Protein 3SOE (pdb70)

Secondary structure (DSSP, 8-state):
-HHHHHHHHH-EEEEEEEE-BTTBSSEEEEEETTEEEEEEES-GGGSTT--TT-EEEEETTEE-TTS-HHHHHHHHHHSPTT-EEEEEEEESS----EEE-

Solvent-accessible surface area: 6170 Å² total; per-residue (Å²): 88,77,136,62,70,111,110,155,143,75,18,69,108,31,80,4,88,0,65,16,1,94,165,12,0,6,0,2,0,10,56,19,143,78,27,16,69,0,84,85,61,82,56,60,110,65,0,110,46,10,90,132,34,1,16,6,37,46,4,96,121,115,90,12,106,146,62,80,7,116,74,0,20,114,56,0,115,145,46,93,104,46,20,91,0,31,0,37,0,56,53,48,11,115,169,86,100,83,29,124,14

B-factor: mean 23.48, std 9.6, range [10.56, 60.72]

Radius of gyration: 13.1 Å; Cα contacts (8 Å, |Δi|>4): 234; chains: 1; bounding box: 26×26×41 Å

InterPro domains:
  IPR001202 WW domain [PF00397] (295-324)
  IPR001202 WW domain [PF00397] (341-370)
  IPR001202 WW domain [PS01159] (299-324)
  IPR001202 WW domain [PS01159] (345-370)
  IPR001202 WW domain [PS50020] (293-326)
  IPR001202 WW domain [PS50020] (339-372)
  IPR001202 WW domain [SM00456] (294-326)
  IPR001202 WW domain [SM00456] (340-372)
  IPR001202 WW domain [cd00201] (296-326)
  IPR001202 WW domain [cd00201] (342-372)
  IPR001478 PDZ domain [PF00595] (413-477)
  IPR001478 PDZ domain [PF00595] (729-806)
  IPR001478 PDZ domain [PF00595] (852-934)
  IPR001478 PDZ domain [PF00595] (1023-1099)
  IPR001478 PDZ domain [PS50106] (27-106)
  IPR001478 PDZ domain [PS50106] (410-478)
  IPR001478 PDZ domain [PS50106] (578-641)
  IPR001478 PDZ domain [PS50106] (726-808)
  IPR001478 PDZ domain [PS50106] (851-938)
  IPR001478 PDZ domain [PS50106] (1021-1103)

Nearest PDB structures (foldseek):
  3soe-assembly1_A  TM=1.010E+00  e=1.025E-18  Homo sapiens
  3bpu-assembly1_A  TM=9.095E-01  e=7.123E-08  Homo sapiens
  1ujv-assembly1_A  TM=8.866E-01  e=2.915E-08  Homo sapiens
  5n7f-assembly2_B  TM=8.231E-01  e=2.966E-05  Homo sapiens
  4q2q-assembly1_A-2  TM=8.523E-01  e=5.724E-04  Homo sapiens

GO terms:
  GO:0005515 protein binding (F, IPI)
  GO:0030054 cell junction (C, IDA)

Organism: Homo sapiens (NCBI:txid9606)

Sequence (101 aa):
GAMATLYKKAGLLVTIPLIIKGPKGFGFAIADSPTGQKVKKMMILDSQWCQGLQKKGDIIKEIYHQNVQNLTHLQVVEVLKQFPVGADDVPLLILRGGPPPPGQITKV

CATH classification: 2.30.42.10

Foldseek 3Di:
DVVVVVCQAAKDKDKWWFFAAPQFRQFKWFQDPQATFTQGRGDCVRTPPDDGGWHWQDKQNHGCRPPGPVVVVVVRVPDDHGDTIITITIHHHDDHDMGDD

Structure (mmCIF, N/CA/C/O backbone):
data_3SOE
#
_entry.id   3SOE
#
_cell.length_a   34.630
_cell.length_b   59.280
_cell.length_c   65.350
_cell.angle_alpha   90.000
_cell.angle_beta   90.000
_cell.angle_gamma   90.000
#
_symmetry.space_group_name_H-M   'P 21 21 21'
#
loop_
_entity.id
_entity.type
_entity.pdbx_description
1 polymer 'Membrane-associated guanylate kinase, WW and PDZ domain-containing protein 3'
2 non-polymer 1,2-ETHANEDIOL
3 water water
#
loop_
_atom_site.group_PDB
_atom_site.id
_atom_site.type_symbol
_atom_site.label_atom_id
_atom_site.label_alt_id
_atom_site.label_comp_id
_atom_site.label_asym_id
_atom_site.label_entity_id
_atom_site.label_seq_id
_atom_site.pdbx_PDB_ins_code
_atom_site.Cartn_x
_atom_site.Cartn_y
_atom_site.Cartn_z
_atom_site.occupancy
_atom_site.B_iso_or_equiv
_atom_site.auth_seq_id
_atom_site.auth_comp_id
_atom_site.auth_asym_id
_atom_site.auth_atom_id
_atom_site.pdbx_PDB_model_num
ATOM 1 N N . GLY A 1 1 ? 11.576 13.159 2.971 1.00 33.42 589 GLY A N 1
ATOM 2 C CA . GLY A 1 1 ? 11.569 12.668 1.560 1.00 32.76 589 GLY A CA 1
ATOM 3 C C . GLY A 1 1 ? 11.253 11.185 1.489 1.00 31.00 589 GLY A C 1
ATOM 4 O O . GLY A 1 1 ? 10.540 10.658 2.339 1.00 29.78 589 GLY A O 1
ATOM 5 N N . ALA A 1 2 ? 11.790 10.519 0.471 1.00 28.90 590 ALA A N 1
ATOM 6 C CA . ALA A 1 2 ? 11.494 9.119 0.195 1.00 28.58 590 ALA A CA 1
ATOM 7 C C . ALA A 1 2 ? 11.743 8.211 1.398 1.00 24.83 590 ALA A C 1
ATOM 8 O O . ALA A 1 2 ? 10.907 7.359 1.709 1.00 24.67 590 ALA A O 1
ATOM 10 N N . MET A 1 3 ? 12.877 8.398 2.062 1.00 25.12 591 MET A N 1
ATOM 11 C CA . MET A 1 3 ? 13.238 7.544 3.200 1.00 25.82 591 MET A CA 1
ATOM 12 C C . MET A 1 3 ? 12.231 7.724 4.330 1.00 26.15 591 MET A C 1
ATOM 13 O O . MET A 1 3 ? 11.735 6.743 4.901 1.00 24.30 591 MET A O 1
ATOM 18 N N . ALA A 1 4 ? 11.945 8.971 4.685 1.00 25.76 592 ALA A N 1
ATOM 19 C CA . ALA A 1 4 ? 11.030 9.236 5.794 1.00 25.72 592 ALA A CA 1
ATOM 20 C C . ALA A 1 4 ? 9.645 8.643 5.500 1.00 23.13 592 ALA A C 1
ATOM 21 O O . ALA A 1 4 ? 9.021 8.011 6.370 1.00 21.55 592 ALA A O 1
ATOM 23 N N . THR A 1 5 ? 9.197 8.818 4.263 1.00 24.06 593 THR A N 1
ATOM 24 C CA . THR A 1 5 ? 7.905 8.306 3.833 1.00 23.24 593 THR A CA 1
ATOM 25 C C . THR A 1 5 ? 7.868 6.788 3.890 1.00 21.14 593 THR A C 1
ATOM 26 O O . THR A 1 5 ? 6.922 6.208 4.398 1.00 21.25 593 THR A O 1
ATOM 30 N N . LEU A 1 6 ? 8.918 6.139 3.390 1.00 19.29 594 LEU A N 1
ATOM 31 C CA . LEU A 1 6 ? 8.971 4.672 3.399 1.00 19.51 594 LEU A CA 1
ATOM 32 C C . LEU A 1 6 ? 9.044 4.089 4.797 1.00 20.25 594 LEU A C 1
ATOM 33 O O . LEU A 1 6 ? 8.444 3.069 5.068 1.00 19.49 594 LEU A O 1
ATOM 38 N N . TYR A 1 7 ? 9.751 4.767 5.705 1.00 20.34 595 TYR A N 1
ATOM 39 C CA . TYR A 1 7 ? 9.760 4.355 7.086 1.00 20.34 595 TYR A CA 1
ATOM 40 C C . TYR A 1 7 ? 8.383 4.472 7.750 1.00 17.36 595 TYR A C 1
ATOM 41 O O . TYR A 1 7 ? 8.044 3.690 8.646 1.00 20.17 595 TYR A O 1
ATOM 50 N N . LYS A 1 8 ? 7.578 5.432 7.315 1.00 19.07 596 LYS A N 1
ATOM 51 C CA . LYS A 1 8 ? 6.200 5.540 7.811 1.00 21.40 596 LYS A CA 1
ATOM 52 C C . LYS A 1 8 ? 5.370 4.367 7.263 1.00 19.82 596 LYS A C 1
ATOM 53 O O . LYS A 1 8 ? 4.542 3.776 7.994 1.00 21.14 596 LYS A O 1
ATOM 59 N N . LYS A 1 9 ? 5.626 3.995 6.017 1.00 19.57 597 LYS A N 1
ATOM 60 C CA . LYS A 1 9 ? 4.873 2.856 5.433 1.00 21.03 597 LYS A CA 1
ATOM 61 C C . LYS A 1 9 ? 5.264 1.529 6.116 1.00 20.20 597 LYS A C 1
ATOM 62 O O . LYS A 1 9 ? 4.405 0.665 6.347 1.00 21.77 597 LYS A O 1
ATOM 68 N N . ALA A 1 10 ? 6.564 1.378 6.402 1.00 18.29 598 ALA A N 1
ATOM 69 C CA . ALA A 1 10 ? 7.143 0.117 6.903 1.00 17.93 598 ALA A CA 1
ATOM 70 C C . ALA A 1 10 ? 6.908 -0.060 8.380 1.00 19.70 598 ALA A C 1
ATOM 71 O O . ALA A 1 10 ? 6.682 -1.183 8.872 1.00 21.82 598 ALA A O 1
ATOM 73 N N . GLY A 1 11 ? 6.895 1.064 9.110 1.00 20.08 599 GLY A N 1
ATOM 74 C CA . GLY A 1 11 ? 6.910 1.026 10.555 1.00 20.68 599 GLY A CA 1
ATOM 75 C C . GLY A 1 11 ? 8.317 1.101 11.109 1.00 22.11 599 GLY A C 1
ATOM 76 O O . GLY A 1 11 ? 9.289 0.631 10.494 1.00 21.49 599 GLY A O 1
ATOM 77 N N . LEU A 1 12 ? 8.440 1.697 12.295 1.00 19.37 600 LEU A N 1
ATOM 78 C CA . LEU A 1 12 ? 9.725 1.882 12.938 1.00 21.00 600 LEU A CA 1
ATOM 79 C C . LEU A 1 12 ? 9.574 1.600 14.417 1.00 20.27 600 LEU A C 1
ATOM 80 O O . LEU A 1 12 ? 8.623 2.100 15.049 1.00 18.58 600 LEU A O 1
ATOM 85 N N . LEU A 1 13 ? 10.482 0.783 14.958 1.00 19.26 601 LEU A N 1
ATOM 86 C CA . LEU A 1 13 ? 10.566 0.576 16.399 1.00 18.48 601 LEU A CA 1
ATOM 87 C C . LEU A 1 13 ? 11.546 1.613 16.928 1.00 19.30 601 LEU A C 1
ATOM 88 O O . LEU A 1 13 ? 12.645 1.783 16.389 1.00 22.16 601 LEU A O 1
ATOM 93 N N . VAL A 1 14 ? 11.130 2.313 17.964 1.00 17.15 602 VAL A N 1
ATOM 94 C CA . VAL A 1 14 ? 11.892 3.406 18.539 1.00 17.32 602 VAL A CA 1
ATOM 95 C C . VAL A 1 14 ? 11.957 3.239 20.045 1.00 17.39 602 VAL A C 1
ATOM 96 O O . VAL A 1 14 ? 10.932 2.939 20.670 1.00 16.61 602 VAL A O 1
ATOM 100 N N . THR A 1 15 ? 13.153 3.366 20.614 1.00 18.65 603 THR A N 1
ATOM 101 C CA . THR A 1 15 ? 13.300 3.341 22.067 1.00 18.43 603 THR A CA 1
ATOM 102 C C . THR A 1 15 ? 13.320 4.788 22.590 1.00 19.94 603 THR A C 1
ATOM 103 O O . THR A 1 15 ? 14.155 5.605 22.180 1.00 20.60 603 THR A O 1
ATOM 107 N N . ILE A 1 16 ? 12.368 5.106 23.469 1.00 16.56 604 ILE A N 1
ATOM 108 C CA . ILE A 1 16 ? 12.254 6.417 24.044 1.00 15.26 604 ILE A CA 1
ATOM 109 C C . ILE A 1 16 ? 12.802 6.326 25.466 1.00 13.91 604 ILE A C 1
ATOM 110 O O . ILE A 1 16 ? 12.333 5.495 26.277 1.00 14.82 604 ILE A O 1
ATOM 115 N N . PRO A 1 17 ? 13.778 7.178 25.806 1.00 15.02 605 PRO A N 1
ATOM 116 C CA . PRO A 1 17 ? 14.387 7.190 27.123 1.00 15.53 605 PRO A CA 1
ATOM 117 C C . PRO A 1 17 ? 13.543 8.028 28.089 1.00 15.96 605 PRO A C 1
ATOM 118 O O . PRO A 1 17 ? 13.822 9.181 28.331 1.00 17.24 605 PRO A O 1
ATOM 122 N N . LEU A 1 18 ? 12.529 7.414 28.684 1.00 13.20 606 LEU A N 1
ATOM 123 C CA . LEU A 1 18 ? 11.685 8.140 29.641 1.00 12.29 606 LEU A CA 1
ATOM 124 C C . LEU A 1 18 ? 12.409 8.488 30.891 1.00 13.80 606 LEU A C 1
ATOM 125 O O . LEU A 1 18 ? 13.275 7.733 31.347 1.00 14.65 606 LEU A O 1
ATOM 130 N N . ILE A 1 19 ? 12.063 9.624 31.466 1.00 13.58 607 ILE A N 1
ATOM 131 C CA A ILE A 1 19 ? 12.454 9.958 32.829 0.50 14.60 607 ILE A CA 1
ATOM 132 C CA B ILE A 1 19 ? 12.448 9.986 32.833 0.50 14.62 607 ILE A CA 1
ATOM 133 C C . ILE A 1 19 ? 11.178 10.380 33.551 1.00 14.95 607 ILE A C 1
ATOM 134 O O . ILE A 1 19 ? 10.426 11.253 33.077 1.00 15.27 607 ILE A O 1
ATOM 143 N N . LYS A 1 20 ? 10.911 9.770 34.692 1.00 15.45 608 LYS A N 1
ATOM 144 C CA . LYS A 1 20 ? 9.699 10.146 35.397 1.00 13.84 608 LYS A CA 1
ATOM 145 C C . LYS A 1 20 ? 9.772 11.521 36.040 1.00 17.06 608 LYS A C 1
ATOM 146 O O . LYS A 1 20 ? 10.553 11.753 36.958 1.00 16.99 608 LYS A O 1
ATOM 152 N N . GLY A 1 21 ? 8.949 12.427 35.538 1.00 14.38 609 GLY A N 1
ATOM 153 C CA . GLY A 1 21 ? 8.832 13.762 36.085 1.00 13.66 609 GLY A CA 1
ATOM 154 C C . GLY A 1 21 ? 7.975 13.761 37.336 1.00 15.70 609 GLY A C 1
ATOM 155 O O . GLY A 1 21 ? 7.428 12.713 37.726 1.00 16.01 609 GLY A O 1
ATOM 156 N N . PRO A 1 22 ? 7.831 14.946 37.943 1.00 14.65 610 PRO A N 1
ATOM 157 C CA . PRO A 1 22 ? 7.061 15.080 39.184 1.00 15.61 610 PRO A CA 1
ATOM 158 C C . PRO A 1 22 ? 5.590 14.727 39.047 1.00 15.67 610 PRO A C 1
ATOM 159 O O . PRO A 1 22 ? 4.963 14.393 40.063 1.00 19.25 610 PRO A O 1
ATOM 163 N N . LYS A 1 23 ? 5.035 14.838 37.839 1.00 15.26 611 LYS A N 1
ATOM 164 C CA . LYS A 1 23 ? 3.617 14.524 37.584 1.00 16.61 611 LYS A CA 1
ATOM 165 C C . LYS A 1 23 ? 3.494 13.353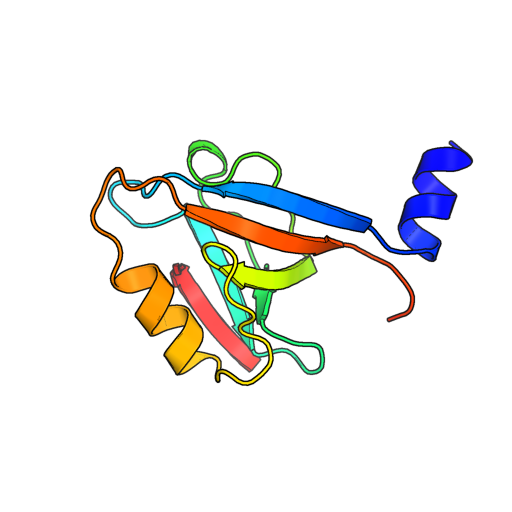 36.591 1.00 16.81 611 LYS A C 1
ATOM 166 O O . LYS A 1 23 ? 2.484 13.208 35.932 1.00 16.61 611 LYS A O 1
ATOM 172 N N . GLY A 1 24 ? 4.541 12.540 36.472 1.00 14.75 612 GLY A N 1
ATOM 173 C CA . GLY A 1 24 ? 4.567 11.407 35.554 1.00 13.44 612 GLY A CA 1
ATOM 174 C C . GLY A 1 24 ? 5.489 11.589 34.383 1.00 12.62 612 GLY A C 1
ATOM 175 O O . GLY A 1 24 ? 6.295 12.518 34.346 1.00 12.54 612 GLY A O 1
ATOM 176 N N . PHE A 1 25 ? 5.299 10.713 33.401 1.00 14.18 613 PHE A N 1
ATOM 177 C CA . PHE A 1 25 ? 6.170 10.675 32.228 1.00 11.12 613 PHE A CA 1
ATOM 178 C C . PHE A 1 25 ? 5.776 11.669 31.112 1.00 13.31 613 PHE A C 1
ATOM 179 O O . PHE A 1 25 ? 6.432 11.721 30.071 1.00 13.00 613 PHE A O 1
ATOM 187 N N . GLY A 1 26 ? 4.743 12.478 31.322 1.00 13.28 614 GLY A N 1
ATOM 188 C CA . GLY A 1 26 ? 4.440 13.535 30.357 1.00 12.67 614 GLY A CA 1
ATOM 189 C C . GLY A 1 26 ? 3.563 13.183 29.155 1.00 13.28 614 GLY A C 1
ATOM 190 O O . GLY A 1 26 ? 3.624 13.856 28.135 1.00 14.25 614 GLY A O 1
ATOM 191 N N . PHE A 1 27 ? 2.794 12.107 29.254 1.00 12.48 615 PHE A N 1
ATOM 192 C CA . PHE A 1 27 ? 1.917 11.714 28.166 1.00 11.40 615 PHE A CA 1
ATOM 193 C C . PHE A 1 27 ? 0.680 10.983 28.661 1.00 14.55 615 PHE A C 1
ATOM 194 O O . PHE A 1 27 ? 0.591 10.621 29.820 1.00 14.40 615 PHE A O 1
ATOM 202 N N . ALA A 1 28 ? -0.270 10.768 27.761 1.00 14.01 616 ALA A N 1
ATOM 203 C CA . ALA A 1 28 ? -1.478 9.973 28.094 1.00 12.26 616 ALA A CA 1
ATOM 204 C C . ALA A 1 28 ? -1.652 8.884 27.048 1.00 12.56 616 ALA A C 1
ATOM 205 O O . ALA A 1 28 ? -1.328 9.099 25.877 1.00 13.79 616 ALA A O 1
ATOM 207 N N . ILE A 1 29 ? -2.175 7.750 27.476 1.00 13.00 617 ILE A N 1
ATOM 208 C CA . ILE A 1 29 ? -2.380 6.605 26.611 1.00 15.06 617 ILE A CA 1
ATOM 209 C C . ILE A 1 29 ? -3.835 6.246 26.482 1.00 17.58 617 ILE A C 1
ATOM 210 O O . ILE A 1 29 ? -4.634 6.398 27.422 1.00 16.16 617 ILE A O 1
ATOM 215 N N . ALA A 1 30 ? -4.191 5.802 25.275 1.00 19.62 618 ALA A N 1
ATOM 216 C CA . ALA A 1 30 ? -5.535 5.367 24.960 1.00 21.95 618 ALA A CA 1
ATOM 217 C C . ALA A 1 30 ? -5.502 3.860 24.758 1.00 21.61 618 ALA A C 1
ATOM 218 O O . ALA A 1 30 ? -4.629 3.295 24.059 1.00 19.31 618 ALA A O 1
ATOM 220 N N . ASP A 1 31 ? -6.480 3.213 25.360 1.00 24.94 619 ASP A N 1
ATOM 221 C CA . ASP A 1 31 ? -6.727 1.815 25.156 1.00 23.70 619 ASP A CA 1
ATOM 222 C C . ASP A 1 31 ? -7.381 1.606 23.774 1.00 26.94 619 ASP A C 1
ATOM 223 O O . ASP A 1 31 ? -8.610 1.549 23.658 1.00 32.72 619 ASP A O 1
ATOM 228 N N . SER A 1 32 ? -6.558 1.417 22.757 1.00 23.57 620 SER A N 1
ATOM 229 C CA . SER A 1 32 ? -6.986 1.427 21.375 1.00 29.22 620 SER A CA 1
ATOM 230 C C . SER A 1 32 ? -7.040 0.006 20.802 1.00 30.06 620 SER A C 1
ATOM 231 O O . SER A 1 32 ? -6.406 -0.905 21.339 1.00 29.59 620 SER A O 1
ATOM 234 N N . PRO A 1 33 ? -7.772 -0.180 19.681 1.00 35.72 621 PRO A N 1
ATOM 235 C CA . PRO A 1 33 ? -7.842 -1.487 19.000 1.00 36.70 621 PRO A CA 1
ATOM 236 C C . PRO A 1 33 ? -6.474 -2.142 18.743 1.00 37.12 621 PRO A C 1
ATOM 237 O O . PRO A 1 33 ? -6.352 -3.384 18.717 1.00 37.95 621 PRO A O 1
ATOM 241 N N . THR A 1 34 ? -5.466 -1.298 18.546 1.00 33.87 622 THR A N 1
ATOM 242 C CA . THR A 1 34 ? -4.128 -1.724 18.160 1.00 34.03 622 THR A CA 1
ATOM 243 C C . THR A 1 34 ? -3.091 -1.588 19.292 1.00 31.10 622 THR A C 1
ATOM 244 O O . THR A 1 34 ? -1.899 -1.633 19.034 1.00 32.67 622 THR A O 1
ATOM 248 N N . GLY A 1 35 ? -3.544 -1.433 20.535 1.00 29.48 623 GLY A N 1
ATOM 249 C CA . GLY A 1 35 ? -2.634 -1.477 21.687 1.00 28.05 623 GLY 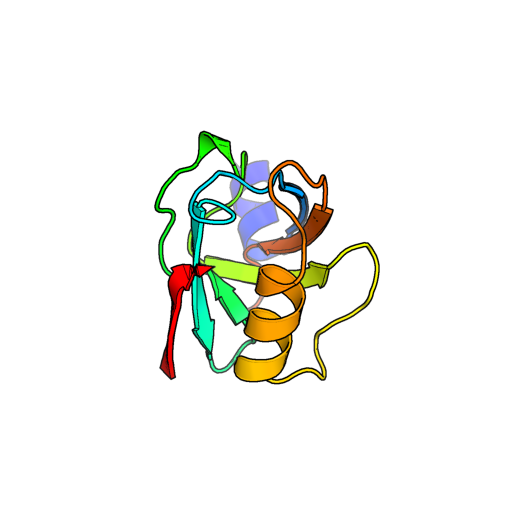A CA 1
ATOM 250 C C . GLY A 1 35 ? -2.655 -0.194 22.467 1.00 22.53 623 GLY A C 1
ATOM 251 O O . GLY A 1 35 ? -3.562 0.632 22.272 1.00 25.36 623 GLY A O 1
ATOM 252 N N . GLN A 1 36 ? -1.695 -0.013 23.371 1.00 22.62 624 GLN A N 1
ATOM 253 C CA . GLN A 1 36 ? -1.685 1.221 24.177 1.00 20.88 624 GLN A CA 1
ATOM 254 C C . GLN A 1 36 ? -1.010 2.274 23.351 1.00 19.27 624 GLN A C 1
ATOM 255 O O . GLN A 1 36 ? 0.204 2.225 23.091 1.00 19.40 624 GLN A O 1
ATOM 261 N N . LYS A 1 37 ? -1.843 3.202 22.904 1.00 16.75 625 LYS A N 1
ATOM 262 C CA . LYS A 1 37 ? -1.482 4.225 21.943 1.00 15.16 625 LYS A CA 1
ATOM 263 C C . LYS A 1 37 ? -1.311 5.553 22.658 1.00 16.36 625 LYS A C 1
ATOM 264 O O . LYS A 1 37 ? -2.160 5.965 23.454 1.00 18.56 625 LYS A O 1
ATOM 270 N N . VAL A 1 38 ? -0.256 6.277 22.310 1.00 15.58 626 VAL A N 1
ATOM 271 C CA . VAL A 1 38 ? -0.054 7.634 22.827 1.00 14.98 626 VAL A CA 1
ATOM 272 C C . VAL A 1 38 ? -1.103 8.560 22.231 1.00 15.30 626 VAL A C 1
ATOM 273 O O . VAL A 1 38 ? -1.182 8.757 21.014 1.00 17.47 626 VAL A O 1
ATOM 277 N N . LYS A 1 39 ? -1.974 9.062 23.092 1.00 14.65 627 LYS A N 1
ATOM 278 C CA A LYS A 1 39 ? -3.064 9.967 22.717 0.50 16.57 627 LYS A CA 1
ATOM 279 C CA B LYS A 1 39 ? -3.037 9.949 22.653 0.50 17.42 627 LYS A CA 1
ATOM 280 C C . LYS A 1 39 ? -2.663 11.444 22.739 1.00 16.79 627 LYS A C 1
ATOM 281 O O . LYS A 1 39 ? -3.134 12.251 21.933 1.00 18.22 627 LYS A O 1
ATOM 292 N N . MET A 1 40 ? -1.833 11.815 23.708 1.00 16.47 628 MET A N 1
ATOM 293 C CA A MET A 1 40 ? -1.4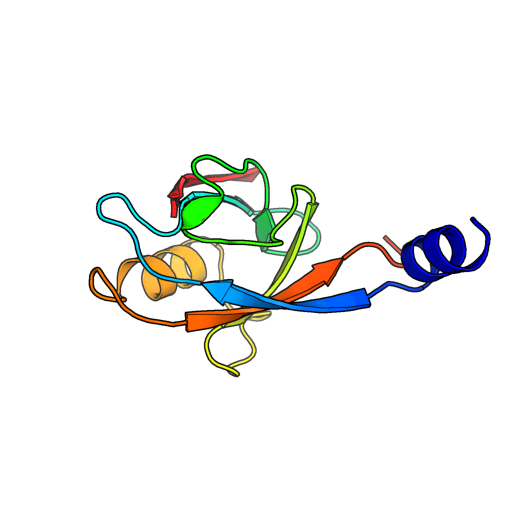99 13.215 23.972 0.50 17.26 628 MET A CA 1
ATOM 294 C CA B MET A 1 40 ? -1.468 13.203 23.949 0.50 19.00 628 MET A CA 1
ATOM 295 C C . MET A 1 40 ? -0.058 13.238 24.508 1.00 15.47 628 MET A C 1
ATOM 296 O O . MET A 1 40 ? 0.305 12.389 25.309 1.00 14.71 628 MET A O 1
ATOM 305 N N . ILE A 1 41 ? 0.742 14.203 24.058 1.00 15.18 629 ILE A N 1
ATOM 306 C CA . ILE A 1 41 ? 2.007 14.499 24.749 1.00 13.18 629 ILE A CA 1
ATOM 307 C C . ILE A 1 41 ? 1.680 15.724 25.602 1.00 17.16 629 ILE A C 1
ATOM 308 O O . ILE A 1 41 ? 1.248 16.792 25.092 1.00 17.22 629 ILE A O 1
ATOM 313 N N . LEU A 1 42 ? 1.863 15.578 26.908 1.00 16.00 630 LEU A N 1
ATOM 314 C CA . LEU A 1 42 ? 1.565 16.617 27.884 1.00 14.93 630 LEU A CA 1
ATOM 315 C C . LEU A 1 42 ? 2.815 17.402 28.322 1.00 16.72 630 LEU A C 1
ATOM 316 O O . LEU A 1 42 ? 2.727 18.597 28.604 1.00 16.35 630 LEU A O 1
ATOM 321 N N . ASP A 1 43 ? 3.968 16.738 28.367 1.00 15.18 631 ASP A N 1
ATOM 322 C CA . ASP A 1 43 ? 5.199 17.384 28.806 1.00 14.37 631 ASP A CA 1
ATOM 323 C C . ASP A 1 43 ? 6.343 16.596 28.207 1.00 11.12 631 ASP A C 1
ATOM 324 O O . ASP A 1 43 ? 6.813 15.636 28.804 1.00 13.15 631 ASP A O 1
ATOM 329 N N . SER A 1 44 ? 6.762 17.033 27.025 1.00 13.83 632 SER A N 1
ATOM 330 C CA . SER A 1 44 ? 7.691 16.289 26.212 1.00 14.06 632 SER A CA 1
ATOM 331 C C . SER A 1 44 ? 9.082 16.165 26.853 1.00 12.80 632 SER A C 1
ATOM 332 O O . SER A 1 44 ? 9.833 15.243 26.540 1.00 13.33 632 SER A O 1
ATOM 335 N N . GLN A 1 45 ? 9.414 17.035 27.781 1.00 12.97 633 GLN A N 1
ATOM 336 C CA . GLN A 1 45 ? 10.726 16.946 28.434 1.00 14.22 633 GLN A CA 1
ATOM 337 C C . GLN A 1 45 ? 10.972 15.589 29.128 1.00 13.67 633 GLN A C 1
ATOM 338 O O . GLN A 1 45 ? 12.135 15.190 29.270 1.00 14.88 633 GLN A O 1
ATOM 344 N N . TRP A 1 46 ? 9.917 14.895 29.576 1.00 11.06 634 TRP A N 1
ATOM 345 C CA . TRP A 1 46 ? 10.067 13.629 30.281 1.00 12.33 634 TRP A CA 1
ATOM 346 C C . TRP A 1 46 ? 9.996 12.395 29.352 1.00 12.06 634 TRP A C 1
ATOM 347 O O . TRP A 1 46 ? 10.188 11.267 29.791 1.00 13.64 634 TRP A O 1
ATOM 358 N N . CYS A 1 47 ? 9.650 12.651 28.090 1.00 11.36 635 CYS A N 1
ATOM 359 C CA . CYS A 1 47 ? 9.413 11.584 27.101 1.00 12.33 635 CYS A CA 1
ATOM 360 C C . CYS A 1 47 ? 9.910 12.009 25.725 1.00 13.91 635 CYS A C 1
ATOM 361 O O . CYS A 1 47 ? 9.187 11.972 24.717 1.00 14.26 635 CYS A O 1
ATOM 364 N N . GLN A 1 48 ? 11.155 12.426 25.696 1.00 15.43 636 GLN A N 1
ATOM 365 C CA . GLN A 1 48 ? 11.742 13.027 24.504 1.00 15.23 636 GLN A CA 1
ATOM 366 C C . GLN A 1 48 ? 11.712 12.069 23.327 1.00 14.55 636 GLN A C 1
ATOM 367 O O . GLN A 1 48 ? 12.199 10.937 23.413 1.00 16.43 636 GLN A O 1
ATOM 373 N N . GLY A 1 49 ? 11.120 12.529 22.231 1.00 15.95 637 GLY A N 1
ATOM 374 C CA . GLY A 1 49 ? 11.019 11.744 21.029 1.00 16.55 637 GLY A CA 1
ATOM 375 C C . GLY A 1 49 ? 9.692 11.031 20.855 1.00 15.79 637 GLY A C 1
ATOM 376 O O . GLY A 1 49 ? 9.369 10.559 19.751 1.00 17.63 637 GLY A O 1
ATOM 377 N N . LEU A 1 50 ? 8.903 10.934 21.927 1.00 13.90 638 LEU A N 1
ATOM 378 C CA . LEU A 1 50 ? 7.636 10.212 21.881 1.00 14.05 638 LEU A CA 1
ATOM 379 C C . LEU A 1 50 ? 6.613 11.070 21.131 1.00 16.45 638 LEU A C 1
ATOM 380 O O . LEU A 1 50 ? 6.602 12.301 21.268 1.00 16.20 638 LEU A O 1
ATOM 385 N N . GLN A 1 51 ? 5.801 10.421 20.302 1.00 16.59 639 GLN A N 1
ATOM 386 C CA . GLN A 1 51 ? 4.831 11.093 19.451 1.00 15.03 639 GLN A CA 1
ATOM 387 C C . GLN A 1 51 ? 3.438 10.483 19.576 1.00 14.73 639 GLN A C 1
ATOM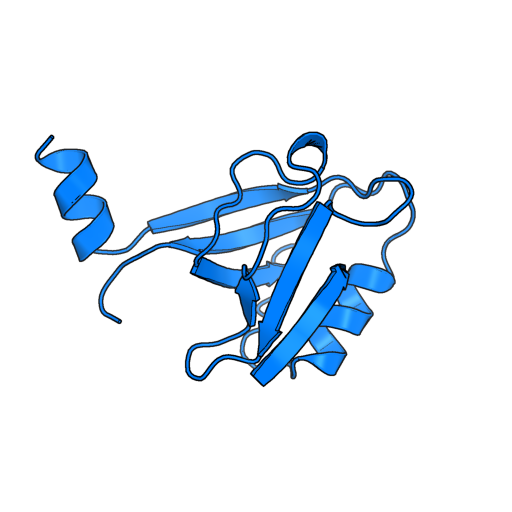 388 O O . GLN A 1 51 ? 3.265 9.274 19.768 1.00 13.05 639 GLN A O 1
ATOM 394 N N . LYS A 1 52 ? 2.438 11.322 19.395 1.00 15.75 640 LYS A N 1
ATOM 395 C CA A LYS A 1 52 ? 1.059 10.888 19.313 0.50 16.10 640 LYS A CA 1
ATOM 396 C CA B LYS A 1 52 ? 1.064 10.898 19.304 0.50 16.31 640 LYS A CA 1
ATOM 397 C C . LYS A 1 52 ? 0.951 9.781 18.259 1.00 14.87 640 LYS A C 1
ATOM 398 O O . LYS A 1 52 ? 1.541 9.886 17.170 1.00 16.57 640 LYS A O 1
ATOM 409 N N . GLY A 1 53 ? 0.230 8.722 18.602 1.00 16.21 641 GLY A N 1
ATOM 410 C CA . GLY A 1 53 ? 0.024 7.602 17.701 1.00 15.93 641 GLY A CA 1
ATOM 411 C C . GLY A 1 53 ? 1.030 6.476 17.911 1.00 16.34 641 GLY A C 1
ATOM 412 O O . GLY A 1 53 ? 0.822 5.341 17.428 1.00 18.18 641 GLY A O 1
ATOM 413 N N . ASP A 1 54 ? 2.117 6.753 18.634 1.00 13.46 642 ASP A N 1
ATOM 414 C CA . ASP A 1 54 ? 3.057 5.669 18.980 1.00 13.68 642 ASP A CA 1
ATOM 415 C C . ASP A 1 54 ? 2.366 4.589 19.823 1.00 14.73 642 ASP A C 1
ATOM 416 O O . ASP A 1 54 ? 1.566 4.903 20.700 1.00 14.25 642 ASP A O 1
ATOM 421 N N . ILE A 1 55 ? 2.708 3.326 19.565 1.00 15.95 643 ILE A N 1
ATOM 422 C CA . ILE A 1 55 ? 2.116 2.180 20.284 1.00 16.16 643 ILE A CA 1
ATOM 423 C C . ILE A 1 55 ? 3.155 1.523 21.151 1.00 14.85 643 ILE A C 1
ATOM 424 O O . ILE A 1 55 ? 4.227 1.148 20.668 1.00 15.67 643 ILE A O 1
ATOM 429 N N . ILE A 1 56 ? 2.863 1.399 22.440 1.00 14.99 644 ILE A N 1
ATOM 430 C CA . ILE A 1 56 ? 3.796 0.823 23.391 1.00 16.07 644 ILE A CA 1
ATOM 431 C C . ILE A 1 56 ? 3.941 -0.702 23.160 1.00 16.94 644 ILE A C 1
ATOM 432 O O . ILE A 1 56 ? 2.925 -1.442 23.171 1.00 17.71 644 ILE A O 1
ATOM 437 N N . LYS A 1 57 ? 5.180 -1.145 22.960 1.00 17.72 645 LYS A N 1
ATOM 438 C CA . LYS A 1 57 ? 5.502 -2.578 22.804 1.00 18.58 645 LYS A CA 1
ATOM 439 C C . LYS A 1 57 ? 6.259 -3.169 23.987 1.00 17.68 645 LYS A C 1
ATOM 440 O O . LYS A 1 57 ? 5.965 -4.304 24.396 1.00 19.44 645 LYS A O 1
ATOM 446 N N . GLU A 1 58 ? 7.228 -2.432 24.521 1.00 17.62 646 GLU A N 1
ATOM 447 C CA . GLU A 1 58 ? 7.958 -2.872 25.725 1.00 17.08 646 GLU A CA 1
ATOM 448 C C . GLU A 1 58 ? 8.094 -1.724 26.706 1.00 16.07 646 GLU A C 1
ATOM 449 O O . GLU A 1 58 ? 8.181 -0.563 26.305 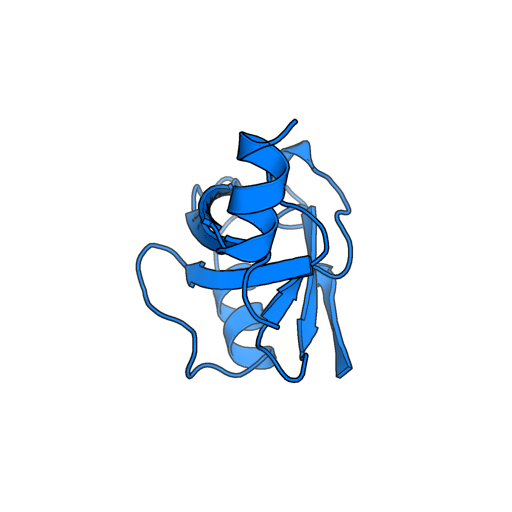1.00 14.63 646 GLU A O 1
ATOM 455 N N . ILE A 1 59 ? 8.162 -2.087 27.977 1.00 16.36 647 ILE A N 1
ATOM 456 C CA . ILE A 1 59 ? 8.534 -1.171 29.043 1.00 15.22 647 ILE A CA 1
ATOM 457 C C . ILE A 1 59 ? 9.703 -1.852 29.727 1.00 15.99 647 ILE A C 1
ATOM 458 O O . ILE A 1 59 ? 9.604 -3.028 30.103 1.00 16.10 647 ILE A O 1
ATOM 463 N N . TYR A 1 60 ? 10.824 -1.152 29.821 1.00 16.64 648 TYR A N 1
ATOM 464 C CA . TYR A 1 60 ? 12.035 -1.678 30.468 1.00 17.70 648 TYR A CA 1
ATOM 465 C C . TYR A 1 60 ? 12.409 -3.078 29.923 1.00 18.46 648 TYR A C 1
ATOM 466 O O . TYR A 1 60 ? 12.775 -3.969 30.684 1.00 20.36 648 TYR A O 1
ATOM 475 N N . HIS A 1 61 ? 12.317 -3.209 28.598 1.00 18.89 649 HIS A N 1
ATOM 476 C CA . HIS A 1 61 ? 12.668 -4.391 27.824 1.00 20.33 649 HIS A CA 1
ATOM 477 C C . HIS A 1 61 ? 11.738 -5.584 28.027 1.00 22.39 649 HIS A C 1
ATOM 478 O O . HIS A 1 61 ? 12.039 -6.689 27.587 1.00 22.89 649 HIS A O 1
ATOM 485 N N . GLN A 1 62 ? 10.620 -5.375 28.708 1.00 18.29 650 GLN A N 1
ATOM 486 C CA . GLN A 1 62 ? 9.620 -6.400 28.919 1.00 20.15 650 GLN A CA 1
ATOM 487 C C . GLN A 1 62 ? 8.476 -6.178 27.943 1.00 21.83 650 GLN A C 1
ATOM 488 O O . GLN A 1 62 ? 7.874 -5.081 27.894 1.00 19.21 650 GLN A O 1
ATOM 494 N N . ASN A 1 63 ? 8.141 -7.223 27.187 1.00 20.34 651 ASN A N 1
ATOM 495 C CA . ASN A 1 63 ? 7.004 -7.113 26.279 1.00 21.52 651 ASN A CA 1
ATOM 496 C C . ASN A 1 63 ? 5.711 -6.952 27.060 1.00 23.56 651 ASN A C 1
ATOM 497 O O . ASN A 1 63 ? 5.427 -7.731 27.981 1.00 23.67 651 ASN A O 1
ATOM 502 N N . VAL A 1 64 ? 4.948 -5.916 26.725 1.00 21.60 652 VAL A N 1
ATOM 503 C CA . VAL A 1 64 ? 3.700 -5.624 27.449 1.00 20.33 652 VAL A CA 1
ATOM 504 C C . VAL A 1 64 ? 2.441 -5.739 26.586 1.00 22.71 652 VAL A C 1
ATOM 505 O O . VAL A 1 64 ? 1.376 -5.265 26.967 1.00 22.63 652 VAL A O 1
ATOM 509 N N . GLN A 1 65 ? 2.556 -6.408 25.446 1.00 27.13 653 GLN A N 1
ATOM 510 C CA . GLN A 1 65 ? 1.430 -6.539 24.526 1.00 27.33 653 GLN A CA 1
ATOM 511 C C . GLN A 1 65 ? 0.284 -7.403 25.077 1.00 29.04 653 GLN A C 1
ATOM 512 O O . GLN A 1 65 ? -0.840 -7.293 24.587 1.00 31.06 653 GLN A O 1
ATOM 518 N N . ASN A 1 66 ? 0.541 -8.244 26.082 1.00 28.54 654 ASN A N 1
ATOM 519 C CA . ASN A 1 66 ? -0.539 -9.004 26.725 1.00 31.42 654 ASN A CA 1
ATOM 520 C C . ASN A 1 66 ? -1.123 -8.360 27.974 1.00 28.45 654 ASN A C 1
ATOM 521 O O . ASN A 1 66 ? -2.047 -8.905 28.577 1.00 30.66 654 ASN A O 1
ATOM 526 N N . LEU A 1 67 ? -0.602 -7.201 28.358 1.00 23.90 655 LEU A N 1
ATOM 527 C CA . LEU A 1 67 ? -1.138 -6.488 29.496 1.00 21.66 655 LEU A CA 1
ATOM 528 C C . LEU A 1 67 ? -2.308 -5.629 29.064 1.00 20.93 655 LEU A C 1
ATOM 529 O O . LEU A 1 67 ? -2.373 -5.193 27.912 1.00 21.63 655 LEU A O 1
ATOM 534 N N . THR A 1 68 ? -3.228 -5.399 30.008 1.00 21.69 656 THR A N 1
ATOM 535 C CA . THR A 1 68 ? -4.359 -4.507 29.800 1.00 20.92 656 THR A CA 1
ATOM 536 C C . THR A 1 68 ? -3.936 -3.043 29.965 1.00 20.00 656 THR A C 1
ATOM 537 O O . THR A 1 68 ? -2.859 -2.772 30.482 1.00 19.52 656 THR A O 1
ATOM 541 N N . HIS A 1 69 ? -4.827 -2.142 29.551 1.00 19.51 657 HIS A N 1
ATOM 542 C CA . HIS A 1 69 ? -4.672 -0.683 29.793 1.00 18.15 657 HIS A CA 1
ATOM 543 C C . HIS A 1 69 ? -4.366 -0.436 31.233 1.00 19.07 657 HIS A C 1
ATOM 544 O O . HIS A 1 69 ? -3.375 0.214 31.557 1.00 19.35 657 HIS A O 1
ATOM 551 N N . LEU A 1 70 ? -5.188 -0.978 32.130 1.00 20.46 658 LEU A N 1
ATOM 552 C CA . LEU A 1 70 ? -5.009 -0.703 33.554 1.00 20.95 658 LEU A CA 1
ATOM 553 C C . LEU A 1 70 ? -3.671 -1.222 34.062 1.00 19.43 658 LEU A C 1
ATOM 554 O O . LEU A 1 70 ? -3.033 -0.554 34.874 1.00 18.38 658 LEU A O 1
ATOM 559 N N . GLN A 1 71 ? -3.211 -2.360 33.530 1.00 19.12 659 GLN A N 1
ATOM 560 C CA . GLN A 1 71 ? -1.928 -2.944 33.945 1.00 18.98 659 GLN A CA 1
ATOM 561 C C . GLN A 1 71 ? -0.755 -2.111 33.471 1.00 18.85 659 GLN A C 1
ATOM 562 O O . GLN A 1 71 ? 0.164 -1.915 34.224 1.00 17.30 659 GLN A O 1
ATOM 568 N N . VAL A 1 72 ? -0.836 -1.602 32.249 1.00 18.52 660 VAL A N 1
ATOM 569 C CA . VAL A 1 72 ? 0.204 -0.748 31.700 1.00 16.35 660 VAL A CA 1
ATOM 570 C C . VAL A 1 72 ? 0.271 0.551 32.511 1.00 15.62 660 VAL A C 1
ATOM 571 O O . VAL A 1 72 ? 1.351 1.007 32.892 1.00 16.02 660 VAL A O 1
ATOM 575 N N . VAL A 1 73 ? -0.899 1.149 32.784 1.00 16.68 661 VAL A N 1
ATOM 576 C CA . VAL A 1 73 ? -0.970 2.335 33.649 1.00 16.63 661 VAL A CA 1
ATOM 577 C C . VAL A 1 73 ? -0.314 2.052 35.018 1.00 16.31 661 VAL A C 1
ATOM 578 O O . VAL A 1 73 ? 0.533 2.811 35.534 1.00 15.50 661 VAL A O 1
ATOM 582 N N . GLU A 1 74 ? -0.682 0.917 35.593 1.00 18.09 662 GLU A N 1
ATOM 583 C CA . GLU A 1 74 ? -0.155 0.527 36.885 1.00 19.98 662 GLU A CA 1
ATOM 584 C C . GLU A 1 74 ? 1.376 0.395 36.916 1.00 17.48 662 GLU A C 1
ATOM 585 O O . GLU A 1 74 ? 2.045 0.914 37.824 1.00 18.54 662 GLU A O 1
ATOM 591 N N . VAL A 1 75 ? 1.934 -0.267 35.903 1.00 17.86 663 VAL A N 1
ATOM 592 C CA . VAL A 1 75 ? 3.384 -0.410 35.826 1.00 18.39 663 VAL A CA 1
ATOM 593 C C . VAL A 1 75 ? 4.093 0.943 35.659 1.00 16.82 663 VAL A C 1
ATOM 594 O O . VAL A 1 75 ? 5.063 1.221 36.339 1.00 17.35 663 VAL A O 1
ATOM 598 N N . LEU A 1 76 ? 3.566 1.801 34.805 1.00 15.46 664 LEU A N 1
ATOM 599 C CA . LEU A 1 76 ? 4.188 3.109 34.601 1.00 15.28 664 LEU A CA 1
ATOM 600 C C . LEU A 1 76 ? 4.094 3.959 35.881 1.00 15.25 664 LEU A C 1
ATOM 601 O O . LEU A 1 76 ? 5.043 4.622 36.276 1.00 17.57 664 LEU A O 1
ATOM 606 N N . LYS A 1 77 ? 2.948 3.889 36.564 1.00 16.47 665 LYS A N 1
ATOM 607 C CA . LYS A 1 77 ?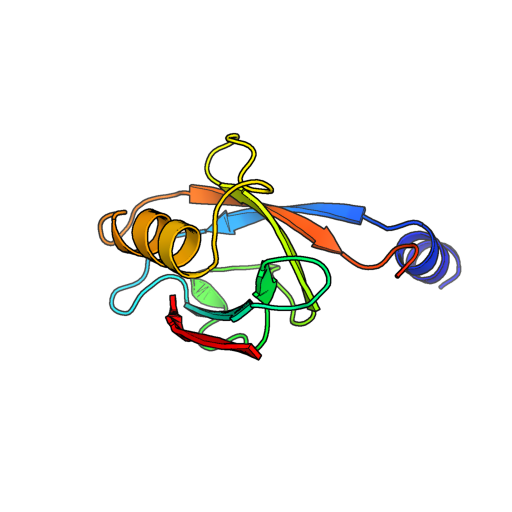 2.728 4.638 37.786 1.00 17.59 665 LYS A CA 1
ATOM 608 C C . LYS A 1 77 ? 3.670 4.209 38.912 1.00 18.66 665 LYS A C 1
ATOM 609 O O . LYS A 1 77 ? 4.026 4.997 39.802 1.00 18.84 665 LYS A O 1
ATOM 613 N N . GLN A 1 78 ? 4.050 2.942 38.873 1.00 17.70 666 GLN A N 1
ATOM 614 C CA . GLN A 1 78 ? 4.857 2.348 39.930 1.00 18.95 666 GLN A CA 1
ATOM 615 C C . GLN A 1 78 ? 6.272 2.928 40.019 1.00 19.64 666 GLN A C 1
ATOM 616 O O . GLN A 1 78 ? 6.865 2.989 41.116 1.00 20.49 666 GLN A O 1
ATOM 622 N N . PHE A 1 79 ? 6.828 3.366 38.894 1.00 17.14 667 PHE A N 1
ATOM 623 C CA . PHE A 1 79 ? 8.186 3.889 38.912 1.00 16.44 667 PHE A CA 1
ATOM 624 C C . PHE A 1 79 ? 8.260 5.174 39.726 1.00 17.87 667 PHE A C 1
ATOM 625 O O . PHE A 1 79 ? 7.355 6.013 39.662 1.00 19.06 667 PHE A O 1
ATOM 633 N N . PRO A 1 80 ? 9.328 5.337 40.503 1.00 16.71 668 PRO A N 1
ATOM 634 C CA . PRO A 1 80 ? 9.481 6.539 41.324 1.00 18.22 668 PRO A CA 1
ATOM 635 C C . PRO A 1 80 ? 9.920 7.726 40.474 1.00 17.54 668 PRO A C 1
ATOM 636 O O . PRO A 1 80 ? 10.434 7.560 39.361 1.00 16.41 668 PRO A O 1
ATOM 640 N N . VAL A 1 81 ? 9.665 8.915 40.994 1.00 19.92 669 VAL A N 1
ATOM 641 C CA . VAL A 1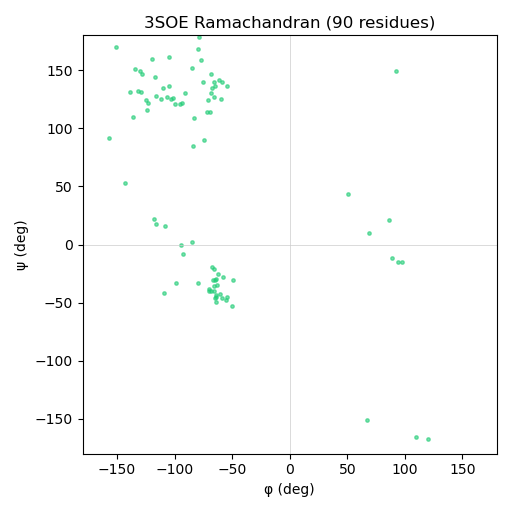 81 ? 10.103 10.144 40.345 1.00 19.41 669 VAL A CA 1
ATOM 642 C C . VAL A 1 81 ? 11.601 10.101 40.095 1.00 18.04 669 VAL A C 1
ATOM 643 O O . VAL A 1 81 ? 12.393 9.649 40.939 1.00 19.11 669 VAL A O 1
ATOM 647 N N . GLY A 1 82 ? 12.003 10.522 38.907 1.00 16.96 670 GLY A N 1
ATOM 648 C CA . GLY A 1 82 ? 13.380 10.466 38.475 1.00 18.68 670 GLY A CA 1
ATOM 649 C C . GLY A 1 82 ? 13.866 9.201 37.782 1.00 19.26 670 GLY A C 1
ATOM 650 O O . GLY A 1 82 ? 14.954 9.210 37.177 1.00 20.45 670 GLY A O 1
ATOM 651 N N . ALA A 1 83 ? 13.055 8.142 37.824 1.00 16.90 671 ALA A N 1
ATOM 652 C CA . ALA A 1 83 ? 13.461 6.865 37.237 1.00 16.11 671 ALA A CA 1
ATOM 653 C C . ALA A 1 83 ? 13.622 6.972 35.738 1.00 14.87 671 ALA A C 1
ATOM 654 O O . ALA A 1 83 ? 12.746 7.524 35.043 1.00 15.80 671 ALA A O 1
ATOM 656 N N . ASP A 1 84 ? 14.719 6.373 35.248 1.00 16.62 672 ASP A N 1
ATOM 657 C CA A ASP A 1 84 ? 14.894 6.140 33.814 0.50 16.58 672 ASP A CA 1
ATOM 658 C CA B ASP A 1 84 ? 14.914 6.133 33.827 0.50 17.39 672 ASP A CA 1
ATOM 659 C C . ASP A 1 84 ? 14.232 4.829 33.404 1.00 17.81 672 ASP A C 1
ATOM 660 O O . ASP A 1 84 ? 14.484 3.764 33.995 1.00 19.74 672 ASP A O 1
ATOM 669 N N . VAL A 1 85 ? 13.380 4.913 32.378 1.00 15.48 673 VAL A N 1
ATOM 670 C CA . VAL A 1 85 ? 12.617 3.770 31.862 1.00 14.89 673 VAL A CA 1
ATOM 671 C C . VAL A 1 85 ? 12.642 3.745 30.330 1.00 15.71 673 VAL A C 1
ATOM 672 O O . VAL A 1 85 ? 12.019 4.604 29.684 1.00 16.44 673 VAL A O 1
ATOM 676 N N . PRO A 1 86 ? 13.359 2.772 29.748 1.00 16.61 674 PRO A N 1
ATOM 677 C CA . PRO A 1 86 ? 13.306 2.650 28.304 1.00 18.09 674 PRO A CA 1
ATOM 678 C C . PRO A 1 86 ? 11.932 2.207 27.867 1.00 15.88 674 PRO A C 1
ATOM 679 O O . PRO A 1 86 ? 11.371 1.272 28.436 1.00 17.70 674 PRO A O 1
ATOM 683 N N . LEU A 1 87 ? 11.399 2.852 26.852 1.00 14.96 675 LEU A N 1
ATOM 684 C CA . LEU A 1 87 ? 10.078 2.544 26.326 1.00 14.60 675 LEU A CA 1
ATOM 685 C C . LEU A 1 87 ? 10.202 2.229 24.844 1.00 16.19 675 LEU A C 1
ATOM 686 O O . LEU A 1 87 ? 10.556 3.117 24.047 1.00 17.21 675 LEU A O 1
ATOM 691 N N . LEU A 1 88 ? 9.888 0.996 24.454 1.00 15.08 676 LEU A N 1
ATOM 692 C CA . LEU A 1 88 ? 9.948 0.631 23.030 1.00 14.79 676 LEU A CA 1
ATOM 693 C C . LEU A 1 88 ? 8.574 0.828 22.429 1.00 14.45 676 LEU A C 1
ATOM 694 O O . LEU A 1 88 ? 7.582 0.204 22.858 1.00 16.22 676 LEU A O 1
ATOM 699 N N . ILE A 1 89 ? 8.503 1.672 21.410 1.00 15.46 677 ILE A N 1
ATOM 700 C CA . ILE A 1 89 ? 7.272 1.873 20.712 1.00 15.87 677 ILE A CA 1
ATOM 701 C C . ILE A 1 89 ? 7.386 1.500 19.251 1.00 16.89 677 ILE A C 1
ATOM 702 O O . ILE A 1 89 ? 8.494 1.448 18.687 1.00 17.64 677 ILE A O 1
ATOM 707 N N . LEU A 1 90 ? 6.218 1.254 18.668 1.00 17.32 678 LEU A N 1
ATOM 708 C CA . LEU A 1 90 ? 6.073 1.039 17.225 1.00 19.22 678 LEU A CA 1
ATOM 709 C C . LEU A 1 90 ? 5.418 2.307 16.677 1.00 18.07 678 LEU A C 1
ATOM 710 O O . LEU A 1 90 ? 4.372 2.752 17.151 1.00 18.06 678 LEU A O 1
ATOM 715 N N . ARG A 1 91 ? 6.054 2.878 15.668 1.00 18.42 679 ARG A N 1
ATOM 716 C CA . ARG A 1 91 ? 5.568 4.081 15.016 1.00 17.42 679 ARG A CA 1
ATOM 717 C C . ARG A 1 91 ? 5.232 3.779 13.566 1.00 20.72 679 ARG A C 1
ATOM 718 O O . ARG A 1 91 ? 6.081 3.276 12.836 1.00 19.40 679 ARG A O 1
ATOM 726 N N . GLY A 1 92 ? 4.021 4.138 13.144 1.00 20.77 680 GLY A N 1
ATOM 727 C CA . GLY A 1 92 ? 3.606 3.889 11.743 1.00 21.61 680 GLY A CA 1
ATOM 728 C C . GLY A 1 92 ? 3.456 2.426 11.386 1.00 25.86 680 GLY A C 1
ATOM 729 O O . GLY A 1 92 ? 3.133 1.577 12.231 1.00 25.77 680 GLY A O 1
ATOM 730 N N . GLY A 1 93 ? 3.694 2.137 10.110 1.00 25.62 681 GLY A N 1
ATOM 731 C CA . GLY A 1 93 ? 3.656 0.785 9.589 1.00 28.40 681 GLY A CA 1
ATOM 732 C C . GLY A 1 93 ? 2.266 0.362 9.193 1.00 32.81 681 GLY A C 1
ATOM 733 O O . GLY A 1 93 ? 1.329 1.149 9.321 1.00 33.54 681 GLY A O 1
ATOM 734 N N A PRO A 1 94 ? 2.122 -0.864 8.661 0.50 33.91 682 PRO A N 1
ATOM 735 N N B PRO A 1 94 ? 2.122 -0.901 8.731 0.50 32.19 682 PRO A N 1
ATOM 736 C CA A PRO A 1 94 ? 0.791 -1.328 8.293 0.50 38.45 682 PRO A CA 1
ATOM 737 C CA B PRO A 1 94 ? 0.839 -1.510 8.400 0.50 35.81 682 PRO A CA 1
ATOM 738 C C A PRO A 1 94 ? -0.181 -1.231 9.476 0.50 40.08 682 PRO A C 1
ATOM 739 C C B PRO A 1 94 ? 0.171 -2.220 9.589 0.50 37.10 682 PRO A C 1
ATOM 740 O O A PRO A 1 94 ? 0.028 -1.890 10.496 0.50 41.43 682 PRO A O 1
ATOM 741 O O B PRO A 1 94 ? 0.775 -2.338 10.659 0.50 35.34 682 PRO A O 1
ATOM 748 N N A PRO A 1 95 ? -1.222 -0.388 9.350 0.50 42.86 683 PRO A N 1
ATOM 749 N N B PRO A 1 95 ? -1.075 -2.690 9.396 0.50 40.16 683 PRO A N 1
ATOM 750 C CA A PRO A 1 95 ? -2.205 -0.167 10.413 0.50 43.91 683 PRO A CA 1
ATOM 751 C CA B PRO A 1 95 ? -1.831 -3.454 10.382 0.50 41.30 683 PRO A CA 1
ATOM 752 C C A PRO A 1 95 ? -2.940 -1.443 10.825 0.50 45.38 683 PRO A C 1
ATOM 753 C C B PRO A 1 95 ? -1.658 -4.956 10.219 0.50 43.14 683 PRO A C 1
ATOM 754 O O A PRO A 1 95 ? -3.130 -2.338 9.999 0.50 47.43 683 PRO A O 1
ATOM 755 O O B PRO A 1 95 ? -0.572 -5.481 10.451 0.50 44.50 683 PRO A O 1
ATOM 762 N N . GLY A 1 108 ? -11.225 2.387 24.875 1.00 38.25 696 GLY A N 1
ATOM 763 C CA . GLY A 1 108 ? -11.277 3.805 24.583 1.00 34.81 696 GLY A CA 1
ATOM 764 C C . GLY A 1 108 ? -10.822 4.674 25.751 1.00 30.61 696 GLY A C 1
ATOM 765 O O . GLY A 1 108 ? -10.686 5.876 25.580 1.00 32.96 696 GLY A O 1
ATOM 766 N N . GLN A 1 109 ? -10.585 4.071 26.917 1.00 25.95 697 GLN A N 1
ATOM 767 C CA . GLN A 1 109 ? -10.163 4.806 28.115 1.00 23.46 697 GLN A CA 1
ATOM 768 C C . GLN A 1 109 ? -8.852 5.543 27.840 1.00 20.72 697 GLN A C 1
ATOM 769 O O . GLN A 1 109 ? -7.952 5.004 27.197 1.00 21.33 697 GLN A O 1
ATOM 775 N N . ILE A 1 110 ? -8.755 6.763 28.340 1.00 17.65 698 ILE A N 1
ATOM 776 C CA . ILE A 1 110 ? -7.543 7.595 28.138 1.00 15.06 698 ILE A CA 1
ATOM 777 C C . ILE A 1 110 ? -7.026 7.985 29.492 1.00 16.58 698 ILE A C 1
ATOM 778 O O . ILE A 1 110 ? -7.764 8.542 30.315 1.00 15.50 698 ILE A O 1
ATOM 783 N N . THR A 1 111 ? -5.779 7.629 29.781 1.00 14.52 699 THR A N 1
ATOM 784 C CA . THR A 1 111 ? -5.206 7.813 31.071 1.00 13.74 699 THR A CA 1
ATOM 785 C C . THR A 1 111 ? -3.831 8.528 31.010 1.00 13.98 699 THR A C 1
ATOM 786 O O . 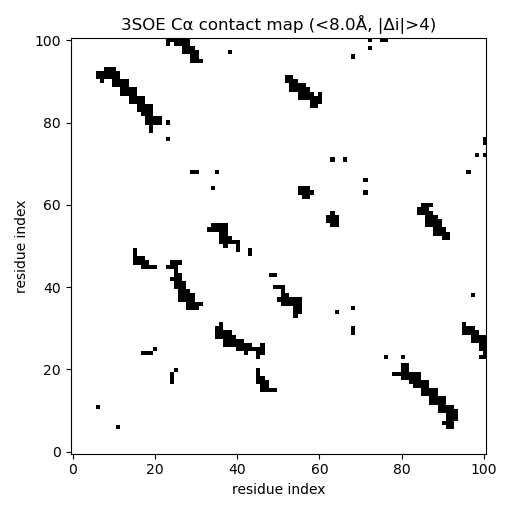THR A 1 111 ? -2.939 8.118 30.248 1.00 13.85 699 THR A O 1
ATOM 790 N N . LYS A 1 112 ? -3.693 9.537 31.830 1.00 13.74 700 LYS A N 1
ATOM 791 C CA . LYS A 1 112 ? -2.439 10.269 32.043 1.00 11.54 700 LYS A CA 1
ATOM 792 C C . LYS A 1 112 ? -1.442 9.355 32.762 1.00 13.63 700 LYS A C 1
ATOM 793 O O . LYS A 1 112 ? -1.799 8.746 33.779 1.00 15.35 700 LYS A O 1
ATOM 799 N N . VAL A 1 113 ? -0.224 9.276 32.228 1.00 12.38 701 VAL A N 1
ATOM 800 C CA . VAL A 1 113 ? 0.864 8.522 32.853 1.00 14.20 701 VAL A CA 1
ATOM 801 C C . VAL A 1 113 ? 2.145 9.383 32.926 1.00 16.93 701 VAL A C 1
ATOM 802 O O . VAL A 1 113 ? 2.152 10.498 32.381 1.00 16.37 701 VAL A O 1
#